Protein AF-A0A2V8S8Q8-F1 (afdb_monomer)

pLDDT: mean 93.72, std 7.1, range [55.94, 98.12]

Structure (mmCIF, N/CA/C/O backbone):
data_AF-A0A2V8S8Q8-F1
#
_entry.id   AF-A0A2V8S8Q8-F1
#
loop_
_atom_site.group_PDB
_atom_site.id
_atom_site.type_symbol
_atom_site.label_atom_id
_atom_site.label_alt_id
_atom_site.label_comp_id
_atom_site.label_asym_id
_atom_site.label_entity_id
_atom_site.label_seq_id
_atom_site.pdbx_PDB_ins_code
_atom_site.Cartn_x
_atom_site.Cartn_y
_atom_site.Cartn_z
_atom_site.occupancy
_atom_site.B_iso_or_equiv
_atom_site.auth_seq_id
_atom_site.auth_comp_id
_atom_site.auth_asym_id
_atom_site.auth_atom_id
_atom_site.pdbx_PDB_model_num
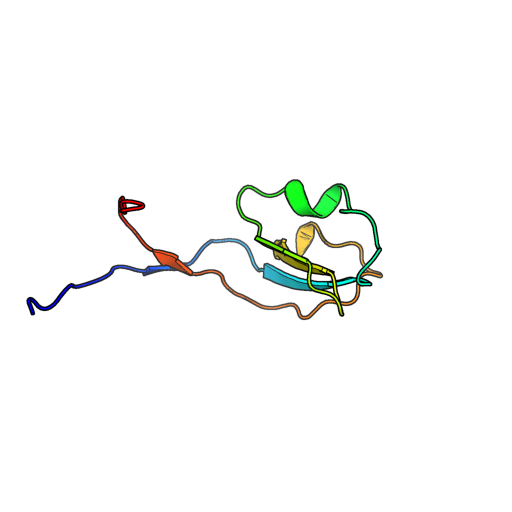ATOM 1 N N . MET A 1 1 ? -0.743 -8.117 31.405 1.00 55.94 1 MET A N 1
ATOM 2 C CA . MET A 1 1 ? -0.828 -7.125 30.312 1.00 55.94 1 MET A CA 1
ATOM 3 C C . MET A 1 1 ? -2.284 -6.721 30.198 1.00 55.94 1 MET A C 1
ATOM 5 O O . MET A 1 1 ? -3.122 -7.614 30.225 1.00 55.94 1 MET A O 1
ATOM 9 N N . ALA A 1 2 ? -2.591 -5.424 30.202 1.00 65.06 2 ALA A N 1
ATOM 10 C CA . ALA A 1 2 ? -3.969 -4.958 30.048 1.00 65.06 2 ALA A CA 1
ATOM 11 C C . ALA A 1 2 ? -4.498 -5.325 28.651 1.00 65.06 2 ALA A C 1
ATOM 13 O O . ALA A 1 2 ? -3.731 -5.324 27.689 1.00 65.06 2 ALA A O 1
ATOM 14 N N . ASP A 1 3 ? -5.787 -5.646 28.554 1.00 81.12 3 ASP A N 1
ATOM 15 C CA . ASP A 1 3 ? -6.465 -5.873 27.277 1.00 81.12 3 ASP A CA 1
ATOM 16 C C . ASP A 1 3 ? -6.585 -4.535 26.527 1.00 81.12 3 ASP A C 1
ATOM 18 O O . ASP A 1 3 ? -7.325 -3.641 26.946 1.00 81.12 3 ASP A O 1
ATOM 22 N N . ILE A 1 4 ? -5.799 -4.356 25.462 1.00 83.62 4 ILE A N 1
ATOM 23 C CA . ILE A 1 4 ? -5.816 -3.140 24.641 1.00 83.62 4 ILE A CA 1
ATOM 24 C C . ILE A 1 4 ? -6.818 -3.349 23.506 1.00 83.62 4 ILE A C 1
ATOM 26 O O . ILE A 1 4 ? -6.569 -4.102 22.565 1.00 83.62 4 ILE A O 1
ATOM 30 N N . LYS A 1 5 ? -7.946 -2.636 23.567 1.00 89.00 5 LYS A N 1
ATOM 31 C CA . LYS A 1 5 ? -8.922 -2.604 22.472 1.00 89.00 5 LYS A CA 1
ATOM 32 C C . LYS A 1 5 ? -8.490 -1.616 21.396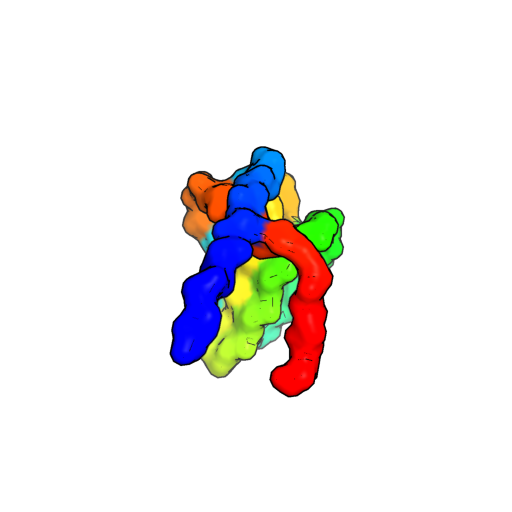 1.00 89.00 5 LYS A C 1
ATOM 34 O O . LYS A 1 5 ? -8.458 -0.409 21.622 1.00 89.00 5 LYS A O 1
ATOM 39 N N . LEU A 1 6 ? -8.213 -2.141 20.209 1.00 94.25 6 LEU A N 1
ATOM 40 C CA . LEU A 1 6 ? -7.880 -1.368 19.017 1.00 94.25 6 LEU A CA 1
ATOM 41 C C . LEU A 1 6 ? -9.114 -1.174 18.130 1.00 94.25 6 LEU A C 1
ATOM 43 O O . LEU A 1 6 ? -9.900 -2.098 17.933 1.00 94.25 6 LEU A O 1
ATOM 47 N N . THR A 1 7 ? -9.267 0.026 17.567 1.00 96.38 7 THR A N 1
ATOM 48 C CA . THR A 1 7 ? -10.336 0.337 16.605 1.00 96.38 7 THR A CA 1
ATOM 49 C C . THR A 1 7 ? -9.752 0.440 15.201 1.00 96.38 7 THR A C 1
ATOM 51 O O . THR A 1 7 ? -8.810 1.197 14.976 1.00 96.38 7 THR A O 1
ATOM 54 N N . LEU A 1 8 ? -10.328 -0.294 14.247 1.00 97.12 8 LEU A N 1
ATOM 55 C CA . LEU A 1 8 ? -9.940 -0.261 12.836 1.00 97.12 8 LEU A CA 1
ATOM 56 C C . LEU A 1 8 ? -11.018 0.450 12.013 1.00 97.12 8 LEU A C 1
ATOM 58 O O . LEU A 1 8 ? -12.199 0.124 12.114 1.00 97.12 8 LEU A O 1
ATOM 62 N N . ALA A 1 9 ? -10.605 1.396 11.174 1.00 97.19 9 ALA A N 1
ATOM 63 C CA . ALA A 1 9 ? -11.453 2.053 10.186 1.00 97.19 9 ALA A CA 1
ATOM 64 C C . ALA A 1 9 ? -11.049 1.611 8.777 1.00 97.19 9 ALA A C 1
ATOM 66 O O . ALA A 1 9 ? -9.866 1.609 8.442 1.00 97.19 9 ALA A O 1
ATOM 67 N N . VAL A 1 10 ? -12.020 1.266 7.932 1.00 97.56 10 VAL A N 1
ATOM 68 C CA . VAL A 1 10 ? -11.750 0.941 6.525 1.00 97.56 10 VAL A CA 1
ATOM 69 C C . VAL A 1 10 ? -11.609 2.236 5.726 1.00 97.56 10 VAL A C 1
ATOM 71 O O . VAL A 1 10 ? -12.494 3.089 5.790 1.00 97.56 10 VAL A O 1
ATOM 74 N N . LEU A 1 11 ? -10.526 2.386 4.962 1.00 96.25 11 LEU A N 1
ATOM 75 C CA . LEU A 1 11 ? -10.351 3.530 4.062 1.00 96.25 11 LEU A CA 1
ATOM 76 C C . LEU A 1 11 ? -11.319 3.445 2.870 1.00 96.25 11 LEU A C 1
ATOM 78 O O . LEU A 1 11 ? -11.621 2.330 2.426 1.00 96.25 11 LEU A O 1
ATOM 82 N N . PRO A 1 12 ? -11.852 4.578 2.376 1.00 95.19 12 PRO A N 1
ATOM 83 C CA . PRO A 1 12 ? -12.872 4.578 1.328 1.00 95.19 12 PRO A CA 1
ATOM 84 C C . PRO A 1 12 ? -12.350 4.060 -0.016 1.00 95.19 12 PRO A C 1
ATOM 86 O O . PRO A 1 12 ? -13.100 3.412 -0.747 1.00 95.19 12 PRO A O 1
ATOM 89 N N . GLU A 1 13 ? -11.076 4.292 -0.322 1.00 95.88 13 GLU A N 1
ATOM 90 C CA . GLU A 1 13 ? -10.447 3.871 -1.564 1.00 95.88 13 GLU A CA 1
ATOM 91 C C . GLU A 1 13 ? -10.272 2.347 -1.624 1.00 95.88 13 GLU A C 1
ATOM 93 O O . GLU A 1 13 ? -10.176 1.636 -0.612 1.00 95.88 13 GLU A O 1
ATOM 98 N N . ARG A 1 14 ? -10.197 1.839 -2.855 1.00 97.25 14 ARG A N 1
ATOM 99 C CA . ARG A 1 14 ? -9.711 0.488 -3.131 1.00 97.25 14 ARG A CA 1
ATOM 100 C C . ARG A 1 14 ? -8.239 0.546 -3.499 1.00 97.25 14 ARG A C 1
ATOM 102 O O . ARG A 1 14 ? -7.812 1.481 -4.170 1.00 97.25 14 ARG A O 1
ATOM 109 N N . PHE A 1 15 ? -7.480 -0.446 -3.057 1.00 97.75 15 PHE A N 1
ATOM 110 C CA . PHE A 1 15 ? -6.027 -0.474 -3.174 1.00 97.75 15 PHE A CA 1
ATOM 111 C C . PHE A 1 15 ? -5.558 -1.639 -4.037 1.00 97.75 15 PHE A C 1
ATOM 113 O O . PHE A 1 15 ? -6.192 -2.6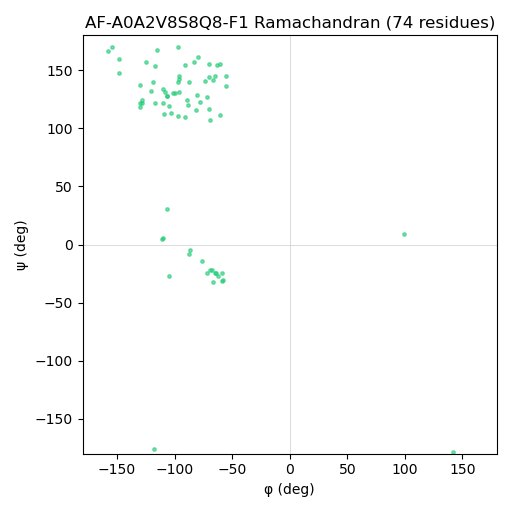92 -4.112 1.00 97.75 15 PHE A O 1
ATOM 120 N N . ALA A 1 16 ? -4.396 -1.465 -4.652 1.00 97.62 16 ALA A N 1
ATOM 121 C CA . ALA A 1 16 ? -3.682 -2.554 -5.291 1.00 97.62 16 ALA A CA 1
ATOM 122 C C . ALA A 1 16 ? -2.266 -2.671 -4.754 1.00 97.62 16 ALA A C 1
ATOM 124 O O . ALA A 1 16 ? -1.676 -1.695 -4.292 1.00 97.62 16 ALA A O 1
ATOM 125 N N . VAL A 1 17 ? -1.719 -3.874 -4.896 1.00 98.06 17 VAL A N 1
ATOM 126 C CA . VAL A 1 17 ? -0.297 -4.155 -4.709 1.00 98.06 17 VAL A CA 1
ATOM 127 C C . VAL A 1 17 ? 0.329 -4.304 -6.091 1.00 98.06 17 VAL A C 1
ATOM 129 O O . VAL A 1 17 ? -0.007 -5.231 -6.831 1.00 98.06 17 VAL A O 1
ATOM 132 N N . CYS A 1 18 ? 1.205 -3.376 -6.458 1.00 97.88 18 CYS A N 1
ATOM 133 C CA . CYS A 1 18 ? 1.953 -3.382 -7.711 1.00 97.88 18 CYS A CA 1
ATOM 134 C C . CYS A 1 18 ? 3.332 -3.994 -7.495 1.00 97.88 18 CYS A C 1
ATOM 136 O O . CYS A 1 18 ? 3.957 -3.756 -6.461 1.00 97.88 18 CYS A O 1
ATOM 138 N N . ARG A 1 19 ? 3.824 -4.720 -8.501 1.00 97.50 19 ARG A N 1
ATOM 139 C CA . ARG A 1 19 ? 5.200 -5.219 -8.544 1.00 97.50 19 ARG A CA 1
ATOM 140 C C . ARG A 1 19 ? 5.926 -4.607 -9.731 1.00 97.50 19 ARG A C 1
ATOM 142 O O . ARG A 1 19 ? 5.514 -4.821 -10.869 1.00 97.50 19 ARG A O 1
ATOM 149 N N . LEU A 1 20 ? 7.018 -3.918 -9.440 1.00 97.38 20 LEU A N 1
ATOM 150 C CA . LEU A 1 20 ? 7.991 -3.412 -10.400 1.00 97.38 20 LEU A CA 1
ATOM 151 C C . LEU A 1 20 ? 9.342 -4.110 -10.168 1.00 97.38 20 LEU A C 1
ATOM 153 O O . LE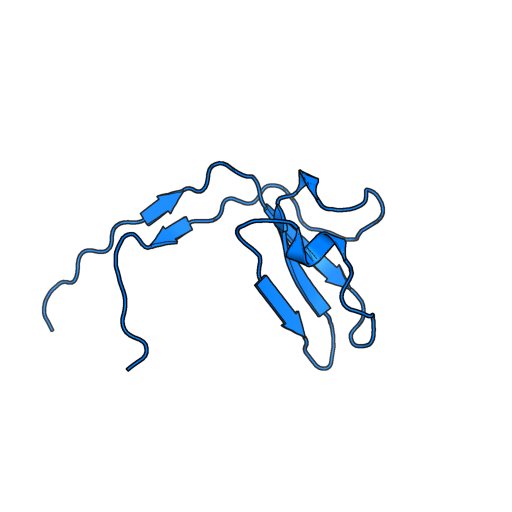U A 1 20 ? 9.556 -4.785 -9.155 1.00 97.38 20 LEU A O 1
ATOM 157 N N . GLY A 1 21 ? 10.257 -3.960 -11.117 1.00 97.62 21 GLY A N 1
ATOM 158 C CA . GLY A 1 21 ? 11.620 -4.461 -11.038 1.00 97.62 21 GLY A CA 1
ATOM 159 C C . GLY A 1 21 ? 12.437 -3.820 -9.904 1.00 97.62 21 GLY A C 1
ATOM 160 O O . GLY A 1 21 ? 12.176 -2.685 -9.497 1.00 97.62 21 GLY A O 1
ATOM 161 N N . PRO A 1 22 ? 13.471 -4.517 -9.397 1.00 97.38 22 PRO A N 1
ATOM 162 C CA . PRO A 1 22 ? 14.247 -4.094 -8.223 1.00 97.38 22 PRO A CA 1
ATOM 163 C C . PRO A 1 22 ? 15.023 -2.789 -8.428 1.00 97.38 22 PRO A C 1
ATOM 165 O O . PRO A 1 22 ? 15.310 -2.080 -7.461 1.00 97.38 22 PRO A O 1
ATOM 168 N N . SER A 1 23 ? 15.338 -2.456 -9.680 1.00 96.88 23 SER A N 1
ATOM 169 C CA . SER A 1 23 ? 16.090 -1.259 -10.075 1.00 96.88 23 SER A CA 1
ATOM 170 C C . SER A 1 23 ? 15.242 -0.236 -10.828 1.00 96.88 23 SER A C 1
ATOM 172 O O . SER A 1 23 ? 15.789 0.759 -11.285 1.00 96.88 23 SER A O 1
ATOM 174 N N . GLU A 1 24 ? 13.932 -0.463 -10.971 1.00 96.81 24 GLU A N 1
ATOM 175 C CA . GLU A 1 24 ? 13.055 0.534 -11.588 1.00 96.81 24 GLU A CA 1
ATOM 176 C C . GLU A 1 24 ? 12.955 1.777 -10.702 1.00 96.81 24 GLU A C 1
ATOM 178 O O . GLU A 1 24 ? 12.904 1.677 -9.466 1.00 96.81 24 GLU A O 1
ATOM 183 N N . ASP A 1 25 ? 12.922 2.945 -11.340 1.00 95.94 25 ASP A N 1
ATOM 184 C CA . ASP A 1 25 ? 12.715 4.219 -10.663 1.00 95.94 25 ASP A CA 1
ATOM 185 C C . ASP A 1 25 ? 11.367 4.245 -9.945 1.00 95.94 25 ASP A C 1
ATOM 187 O O . ASP A 1 25 ? 10.428 3.527 -10.293 1.00 95.94 25 ASP A O 1
ATOM 191 N N . LEU A 1 26 ? 11.260 5.088 -8.916 1.00 95.19 26 LEU A N 1
ATOM 192 C CA . LEU A 1 26 ? 9.979 5.280 -8.253 1.00 95.19 26 LEU A CA 1
ATOM 193 C C . LEU A 1 26 ? 9.036 6.045 -9.195 1.00 95.19 26 LEU A C 1
ATOM 195 O O . LEU A 1 26 ? 9.314 7.207 -9.505 1.00 95.19 26 LEU A O 1
ATOM 199 N N . PRO A 1 27 ? 7.913 5.453 -9.635 1.00 93.81 27 PRO A N 1
ATOM 200 C CA . PRO A 1 27 ? 7.056 6.126 -10.587 1.00 93.81 27 PRO A CA 1
ATOM 201 C C . PRO A 1 27 ? 6.289 7.263 -9.913 1.00 93.81 27 PRO A C 1
ATOM 203 O O . PRO A 1 27 ? 5.776 7.124 -8.802 1.00 93.81 27 PRO A O 1
ATOM 206 N N . ALA A 1 28 ? 6.135 8.380 -10.626 1.00 92.94 28 ALA A N 1
ATOM 207 C CA . ALA A 1 28 ? 5.479 9.576 -10.098 1.00 92.94 28 ALA A CA 1
ATOM 208 C C . ALA A 1 28 ? 4.026 9.339 -9.646 1.00 92.94 28 ALA A C 1
ATOM 210 O O . ALA A 1 28 ? 3.527 10.075 -8.803 1.00 92.94 28 ALA A O 1
ATOM 211 N N . TRP A 1 29 ? 3.335 8.324 -10.182 1.00 93.12 29 TRP A N 1
ATOM 212 C CA . TRP A 1 29 ? 1.970 7.981 -9.773 1.00 93.12 29 TRP A CA 1
ATOM 213 C C . TRP A 1 29 ? 1.888 7.338 -8.380 1.00 93.12 29 TRP A C 1
ATOM 215 O O . TRP A 1 29 ? 0.856 7.471 -7.722 1.00 93.12 29 TRP A O 1
ATOM 225 N N . ALA A 1 30 ? 2.964 6.707 -7.896 1.00 92.94 30 ALA A N 1
ATOM 226 C CA . ALA A 1 30 ? 2.968 5.953 -6.640 1.00 92.94 30 ALA A CA 1
ATOM 227 C C . ALA A 1 30 ? 2.736 6.821 -5.398 1.00 92.94 30 ALA A C 1
ATOM 229 O O . ALA A 1 30 ? 2.258 6.324 -4.382 1.00 92.94 30 ALA A O 1
ATOM 230 N N . THR A 1 31 ? 3.058 8.112 -5.480 1.00 92.12 31 THR A N 1
ATOM 231 C CA . THR A 1 31 ? 3.014 9.054 -4.353 1.00 92.12 31 THR A CA 1
ATOM 232 C C . THR A 1 31 ? 1.893 10.087 -4.469 1.00 92.12 31 THR A C 1
ATOM 234 O O . THR A 1 31 ? 1.808 10.994 -3.647 1.00 92.12 31 THR A O 1
ATOM 237 N N . ARG A 1 32 ? 1.008 9.975 -5.474 1.00 87.50 32 ARG A N 1
ATOM 238 C CA . ARG A 1 32 ? -0.082 10.951 -5.698 1.00 87.50 32 ARG A CA 1
ATOM 239 C C . ARG A 1 32 ? -1.251 10.794 -4.725 1.00 87.50 32 ARG A C 1
ATOM 241 O O . ARG A 1 32 ? -2.090 11.684 -4.648 1.00 87.50 32 ARG A O 1
ATOM 248 N N . ALA A 1 33 ? -1.322 9.672 -4.011 1.00 84.56 33 ALA A N 1
ATOM 249 C CA . ALA A 1 33 ? -2.390 9.382 -3.063 1.00 84.56 33 ALA A CA 1
ATOM 250 C C . ALA A 1 33 ? -2.065 9.856 -1.637 1.00 84.56 33 ALA A C 1
ATOM 252 O O . ALA A 1 33 ? -0.898 9.852 -1.249 1.00 84.56 33 ALA A O 1
ATOM 253 N N . PRO A 1 34 ? -3.084 10.145 -0.807 1.00 86.56 34 PRO A N 1
ATOM 254 C CA . PRO A 1 34 ? -2.889 10.418 0.619 1.00 86.56 34 PRO A CA 1
ATOM 255 C C . PRO A 1 34 ? -2.296 9.238 1.403 1.00 86.56 34 PRO A C 1
ATOM 257 O O . PRO A 1 34 ? -1.657 9.441 2.432 1.00 86.56 34 PRO A O 1
ATOM 260 N N . VAL A 1 35 ? -2.521 8.005 0.937 1.00 93.94 35 VAL A N 1
ATOM 261 C CA . VAL A 1 35 ? -2.002 6.780 1.552 1.00 93.94 35 VAL A CA 1
ATOM 262 C C . VAL A 1 35 ? -1.325 5.932 0.487 1.00 93.94 35 VAL A C 1
ATOM 264 O O . VAL A 1 35 ? -1.953 5.520 -0.488 1.00 93.94 35 VAL A O 1
ATOM 267 N N . PHE A 1 36 ? -0.047 5.643 0.703 1.00 96.75 36 PHE A N 1
ATOM 268 C CA . PHE A 1 36 ? 0.724 4.705 -0.098 1.00 96.75 36 PHE A CA 1
ATOM 269 C C . PHE A 1 36 ? 1.783 4.016 0.764 1.00 96.75 36 PHE A C 1
ATOM 271 O O . PHE A 1 36 ? 2.171 4.508 1.823 1.00 96.75 36 PHE A O 1
ATOM 278 N N . SER A 1 37 ? 2.262 2.871 0.295 1.00 97.69 37 SER A N 1
ATOM 279 C CA . SER A 1 37 ? 3.443 2.202 0.828 1.00 97.69 37 SER A CA 1
ATOM 280 C C . SER A 1 37 ? 4.365 1.848 -0.323 1.00 97.69 37 SER A C 1
ATOM 282 O O . SER A 1 37 ? 3.910 1.386 -1.367 1.00 97.69 37 SER A O 1
ATOM 284 N N . ILE A 1 38 ? 5.658 2.074 -0.134 1.00 97.81 38 ILE A N 1
ATOM 285 C CA . ILE A 1 38 ? 6.695 1.732 -1.100 1.00 97.81 38 ILE A CA 1
ATOM 286 C C . ILE A 1 38 ? 7.736 0.922 -0.349 1.00 97.81 38 ILE A C 1
ATOM 288 O O . ILE A 1 38 ? 8.283 1.377 0.653 1.00 97.81 38 ILE A O 1
ATOM 292 N N . THR A 1 39 ? 8.017 -0.277 -0.838 1.00 98.12 39 THR A N 1
ATOM 293 C CA . THR A 1 39 ? 9.039 -1.153 -0.273 1.00 98.12 39 THR A CA 1
ATOM 294 C C . THR A 1 39 ? 9.936 -1.637 -1.395 1.00 98.12 39 THR A C 1
ATOM 296 O O . THR A 1 39 ? 9.481 -2.313 -2.314 1.00 98.12 39 THR A O 1
ATOM 299 N N . ARG A 1 40 ? 11.222 -1.295 -1.320 1.00 98.00 40 ARG A N 1
ATOM 300 C CA . ARG A 1 40 ? 12.240 -1.813 -2.234 1.00 98.00 40 ARG A CA 1
ATOM 301 C C . ARG A 1 40 ? 13.022 -2.918 -1.542 1.00 98.00 40 ARG A C 1
ATOM 303 O O . ARG A 1 40 ? 13.502 -2.735 -0.426 1.00 98.00 40 ARG A O 1
ATOM 310 N N . THR A 1 41 ? 13.164 -4.044 -2.221 1.00 97.56 41 THR A N 1
ATOM 311 C CA . THR A 1 41 ? 14.028 -5.153 -1.820 1.00 97.56 41 THR A CA 1
ATOM 312 C C . THR A 1 41 ? 15.104 -5.358 -2.888 1.00 97.56 41 THR A C 1
ATOM 314 O O . THR A 1 41 ? 15.198 -4.595 -3.850 1.00 97.56 41 THR A O 1
ATOM 317 N N . ARG A 1 42 ? 15.943 -6.386 -2.727 1.00 97.94 42 ARG A N 1
ATOM 318 C CA . ARG A 1 42 ? 16.896 -6.778 -3.779 1.00 97.94 42 ARG A CA 1
ATOM 319 C C . ARG A 1 42 ? 16.200 -7.372 -5.005 1.00 97.94 42 ARG A C 1
ATOM 321 O O . ARG A 1 42 ? 16.781 -7.351 -6.083 1.00 97.94 42 ARG A O 1
ATOM 328 N N . ASP A 1 43 ? 14.981 -7.874 -4.827 1.00 97.81 43 ASP A N 1
ATOM 329 C CA . ASP A 1 43 ? 14.275 -8.672 -5.826 1.00 97.81 43 ASP A CA 1
ATOM 330 C C . ASP A 1 43 ? 13.165 -7.880 -6.528 1.00 97.81 43 ASP A C 1
ATOM 332 O O . ASP A 1 43 ? 12.835 -8.170 -7.676 1.00 97.81 43 ASP A O 1
ATOM 336 N N . GLU A 1 44 ? 12.594 -6.863 -5.870 1.00 97.62 44 GLU A N 1
ATOM 337 C CA . GLU A 1 44 ? 11.483 -6.085 -6.422 1.00 97.62 44 GLU A CA 1
ATOM 338 C C . GLU A 1 44 ? 11.327 -4.687 -5.808 1.00 97.62 44 GLU A C 1
ATOM 340 O O . GLU A 1 44 ? 11.859 -4.364 -4.743 1.00 97.62 44 GLU A O 1
ATOM 345 N N . LEU A 1 45 ? 10.514 -3.875 -6.483 1.00 98.06 45 LEU A N 1
ATOM 346 C CA . LEU A 1 45 ? 9.878 -2.687 -5.932 1.00 98.06 45 LEU A CA 1
ATOM 347 C C . LEU A 1 45 ? 8.373 -2.963 -5.784 1.00 98.06 45 LEU A C 1
ATOM 349 O O . LEU A 1 45 ? 7.658 -3.105 -6.775 1.00 98.06 45 LEU A O 1
ATOM 353 N N . SER A 1 46 ? 7.897 -3.037 -4.542 1.00 98.00 46 SER A N 1
ATOM 354 C CA . SER A 1 46 ? 6.485 -3.231 -4.205 1.00 98.00 46 SER A CA 1
ATOM 355 C C . SER A 1 46 ? 5.834 -1.901 -3.842 1.00 98.00 46 SER A C 1
ATOM 357 O O . SER A 1 46 ? 6.373 -1.136 -3.036 1.00 98.00 46 SER A O 1
ATOM 359 N N . ILE A 1 47 ? 4.683 -1.614 -4.449 1.00 97.88 47 ILE A N 1
ATOM 360 C CA . ILE A 1 47 ? 3.947 -0.361 -4.251 1.00 97.88 47 ILE A CA 1
ATOM 361 C C . ILE A 1 47 ? 2.498 -0.681 -3.906 1.00 97.88 47 ILE A C 1
ATOM 363 O O . ILE A 1 47 ? 1.790 -1.306 -4.694 1.00 97.88 47 ILE A O 1
ATOM 367 N N . VAL A 1 48 ? 2.041 -0.208 -2.751 1.00 97.75 48 VAL A N 1
ATOM 368 C CA . VAL A 1 48 ? 0.633 -0.238 -2.353 1.00 97.75 48 VAL A CA 1
ATOM 369 C C . VAL A 1 48 ? 0.068 1.166 -2.499 1.00 97.75 48 VAL A C 1
ATOM 371 O O . VAL A 1 48 ? 0.550 2.086 -1.845 1.00 97.75 48 VAL A O 1
ATOM 374 N N . CYS A 1 49 ? -0.941 1.351 -3.346 1.00 97.19 49 CYS A N 1
ATOM 375 C CA . CYS A 1 49 ? -1.607 2.644 -3.540 1.00 97.19 49 CYS A CA 1
ATOM 376 C C . CYS A 1 49 ? -3.051 2.443 -4.049 1.00 97.19 49 CYS A C 1
ATOM 378 O O . CYS A 1 49 ? -3.416 1.308 -4.384 1.00 97.19 49 CYS A O 1
ATOM 380 N N . PRO A 1 50 ? -3.889 3.497 -4.088 1.00 96.56 50 PRO A N 1
ATOM 381 C CA . PRO A 1 50 ? -5.226 3.423 -4.662 1.00 96.56 50 PRO A CA 1
ATOM 382 C C . PRO A 1 50 ? -5.221 2.913 -6.105 1.00 96.56 50 PRO A C 1
ATOM 384 O O . PRO A 1 50 ? -4.412 3.345 -6.924 1.00 96.56 50 PRO A O 1
ATOM 387 N 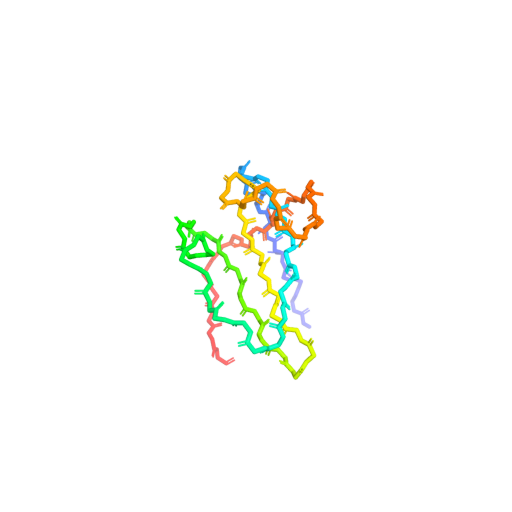N . GLU A 1 51 ? -6.153 2.014 -6.424 1.00 96.12 51 GLU A N 1
ATOM 388 C CA . GLU A 1 51 ? -6.232 1.339 -7.728 1.00 96.12 51 GLU A CA 1
ATOM 389 C C . GLU A 1 51 ? -6.385 2.302 -8.906 1.00 96.12 51 GLU A C 1
ATOM 391 O O . GLU A 1 51 ? -5.911 2.016 -10.003 1.00 96.12 51 GLU A O 1
ATOM 396 N N . GLU A 1 52 ? -7.044 3.436 -8.672 1.00 94.38 52 GLU A N 1
ATOM 397 C CA . GLU A 1 52 ? -7.308 4.480 -9.665 1.00 94.38 52 GLU A CA 1
ATOM 398 C C . GLU A 1 52 ? -6.046 5.207 -10.146 1.00 94.38 52 GLU A C 1
ATOM 400 O O . GLU A 1 52 ? -6.038 5.758 -11.244 1.00 94.38 52 GLU A O 1
ATOM 405 N N . ASN A 1 53 ? -4.964 5.172 -9.362 1.00 93.75 53 ASN A N 1
ATOM 406 C CA . ASN A 1 53 ? -3.708 5.842 -9.702 1.00 93.75 53 ASN A CA 1
ATOM 407 C C . ASN A 1 53 ? -2.776 4.976 -10.555 1.00 93.75 53 ASN A C 1
ATOM 409 O O . ASN A 1 53 ? -1.739 5.458 -11.012 1.00 93.75 53 ASN A O 1
ATOM 413 N N . ILE A 1 54 ? -3.114 3.702 -10.748 1.00 94.50 54 ILE A N 1
ATOM 414 C CA . ILE A 1 54 ? -2.233 2.716 -11.365 1.00 94.50 54 ILE A CA 1
ATOM 415 C C . ILE A 1 54 ? -2.446 2.715 -12.887 1.00 94.50 54 ILE A C 1
ATOM 417 O O . ILE A 1 54 ? -3.574 2.477 -13.334 1.00 94.50 54 ILE A O 1
ATOM 421 N N . PRO A 1 55 ? -1.390 2.909 -13.702 1.00 94.69 55 PRO A N 1
ATOM 422 C CA . PRO A 1 55 ? -1.475 2.749 -15.153 1.00 94.69 55 PRO A CA 1
ATOM 423 C C . PRO A 1 55 ? -1.991 1.359 -15.553 1.00 94.69 55 PRO A C 1
ATOM 425 O O . PRO A 1 55 ? -1.694 0.360 -14.894 1.00 94.69 55 PRO A O 1
ATOM 428 N N . ALA A 1 56 ? -2.767 1.275 -16.637 1.00 92.44 56 ALA A N 1
ATOM 429 C CA . ALA A 1 56 ? -3.474 0.051 -17.039 1.00 92.44 56 ALA A CA 1
ATOM 430 C C . ALA A 1 56 ? -2.551 -1.164 -17.270 1.00 92.44 56 ALA A C 1
ATOM 432 O O . ALA A 1 56 ? -2.941 -2.306 -17.040 1.00 92.44 56 ALA A O 1
ATOM 433 N N . ASP A 1 57 ? -1.330 -0.891 -17.699 1.00 92.75 57 ASP A N 1
ATOM 434 C CA . ASP A 1 57 ? -0.237 -1.791 -18.043 1.00 92.75 57 ASP A CA 1
ATOM 435 C C . ASP A 1 57 ? 0.646 -2.188 -16.843 1.00 92.75 57 ASP A C 1
ATOM 437 O O . ASP A 1 57 ? 1.508 -3.059 -16.959 1.00 92.75 57 ASP A O 1
ATOM 441 N N . THR A 1 58 ? 0.405 -1.623 -15.656 1.00 94.75 58 THR A N 1
ATOM 442 C CA . THR A 1 58 ? 1.161 -1.975 -14.447 1.00 94.75 58 THR A CA 1
ATOM 443 C C . THR A 1 58 ? 0.684 -3.303 -13.855 1.00 94.75 58 THR A C 1
ATOM 445 O O . THR A 1 58 ? -0.473 -3.457 -13.441 1.00 94.75 58 THR A O 1
ATOM 448 N N . ARG A 1 59 ? 1.610 -4.262 -13.722 1.00 96.31 59 ARG A N 1
ATOM 449 C CA . ARG A 1 59 ? 1.362 -5.554 -13.066 1.00 96.31 59 ARG A CA 1
ATOM 450 C C . ARG A 1 59 ? 0.952 -5.347 -11.606 1.00 96.31 59 ARG A C 1
ATOM 452 O O . ARG A 1 59 ? 1.769 -4.969 -10.765 1.00 96.31 59 ARG A O 1
ATOM 459 N N . SER A 1 60 ? -0.308 -5.641 -11.296 1.00 97.25 60 SER A N 1
ATOM 460 C CA . SER A 1 60 ? -0.887 -5.376 -9.978 1.00 97.25 60 SER A CA 1
ATOM 461 C C . SER A 1 60 ? -1.961 -6.388 -9.575 1.00 97.25 60 SER A C 1
ATOM 463 O O . SER A 1 60 ? -2.696 -6.912 -10.412 1.00 97.25 60 SER A O 1
ATOM 465 N N . ALA A 1 61 ? -2.058 -6.652 -8.272 1.00 98.00 61 ALA A N 1
ATOM 466 C CA . ALA A 1 61 ? -3.180 -7.350 -7.653 1.00 98.00 61 ALA A CA 1
ATOM 467 C C . ALA A 1 61 ? -4.156 -6.314 -7.077 1.00 98.00 61 ALA A C 1
ATOM 469 O O . ALA A 1 61 ? -3.821 -5.634 -6.107 1.00 98.00 61 ALA A O 1
ATOM 470 N N . LYS A 1 62 ? -5.338 -6.190 -7.687 1.00 97.44 62 LYS A N 1
ATOM 471 C CA . LYS A 1 62 ? -6.3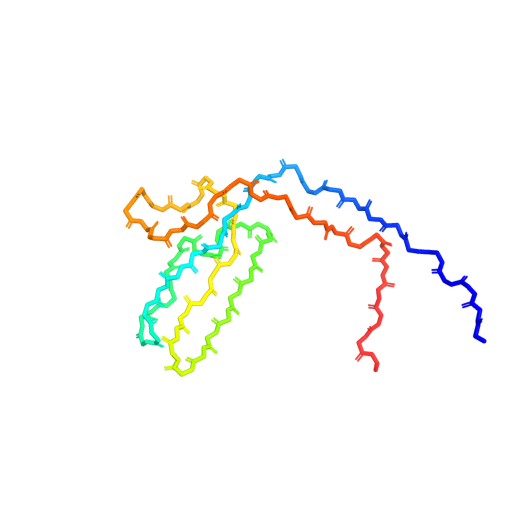91 -5.212 -7.355 1.00 97.44 62 LYS A CA 1
ATOM 472 C C . LYS A 1 62 ? -7.466 -5.815 -6.439 1.00 97.44 62 LYS A C 1
ATOM 474 O O . LYS A 1 62 ? -7.518 -7.026 -6.248 1.00 97.44 62 LYS A O 1
ATOM 479 N N . GLY A 1 63 ? -8.346 -4.973 -5.914 1.00 97.31 63 GLY A N 1
ATOM 480 C CA . GLY A 1 63 ? -9.522 -5.321 -5.121 1.00 97.31 63 GLY A CA 1
ATOM 481 C C . GLY A 1 63 ? -9.343 -5.182 -3.608 1.00 97.31 63 GLY A C 1
ATOM 482 O O . GLY A 1 63 ? -10.223 -5.624 -2.868 1.00 97.31 63 GLY A O 1
ATOM 483 N N . TRP A 1 64 ? -8.243 -4.598 -3.126 1.00 98.12 64 TRP A N 1
ATOM 484 C CA . TRP A 1 64 ? -7.929 -4.566 -1.695 1.00 98.12 64 TRP A CA 1
ATOM 485 C C . TRP A 1 64 ? -8.635 -3.429 -0.960 1.00 98.12 64 TRP A C 1
ATOM 487 O O . TRP A 1 64 ? -8.985 -2.395 -1.531 1.00 98.12 64 TRP A O 1
ATOM 497 N N . ARG A 1 65 ? -8.800 -3.603 0.355 1.00 97.44 65 ARG A N 1
ATOM 498 C CA . ARG A 1 65 ? -9.223 -2.546 1.280 1.00 97.44 65 ARG A CA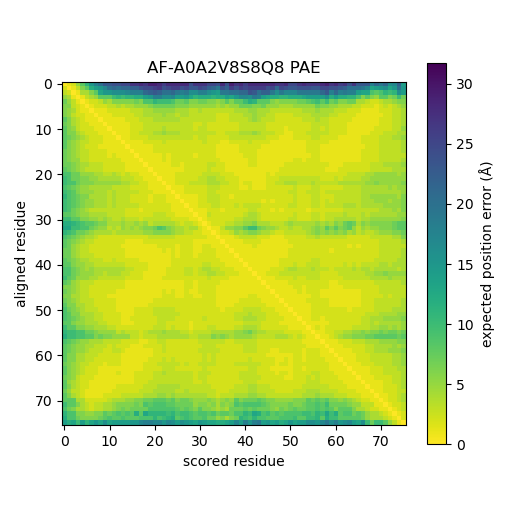 1
ATOM 499 C C . ARG A 1 65 ? -8.152 -2.336 2.336 1.00 97.44 65 ARG A C 1
ATOM 501 O O . ARG A 1 65 ? -7.680 -3.298 2.936 1.00 97.44 65 ARG A O 1
ATOM 508 N N . ALA A 1 66 ? -7.796 -1.078 2.568 1.00 96.44 66 ALA A N 1
ATOM 509 C CA . ALA A 1 66 ? -6.878 -0.703 3.630 1.00 96.44 66 ALA A CA 1
ATOM 510 C C . ALA A 1 66 ? -7.637 -0.472 4.942 1.00 96.44 66 ALA A C 1
ATOM 512 O O . ALA A 1 66 ? -8.721 0.118 4.957 1.00 96.44 66 ALA A O 1
ATOM 513 N N . LEU A 1 67 ? -7.044 -0.926 6.045 1.00 96.62 67 LEU A N 1
ATOM 514 C CA . LEU A 1 67 ? -7.531 -0.696 7.399 1.00 96.62 67 LEU A CA 1
ATOM 515 C C . LEU A 1 67 ? -6.574 0.264 8.097 1.00 96.62 67 LEU A C 1
ATOM 517 O O . LEU A 1 67 ? -5.384 -0.012 8.220 1.00 96.62 67 LEU A O 1
ATOM 521 N N . ARG A 1 68 ? -7.100 1.393 8.561 1.00 95.06 68 ARG A N 1
ATOM 522 C CA . ARG A 1 68 ? -6.374 2.356 9.378 1.00 95.06 68 ARG A CA 1
ATOM 523 C C . ARG A 1 68 ? -6.672 2.092 10.843 1.00 95.06 68 ARG A C 1
ATOM 525 O O . ARG A 1 68 ? -7.832 2.020 11.246 1.00 95.06 68 ARG A O 1
ATOM 532 N N . LEU A 1 69 ? -5.622 2.024 11.645 1.00 95.19 69 LEU A N 1
ATOM 533 C CA . LEU A 1 69 ? -5.748 2.023 13.091 1.00 95.19 69 LEU A CA 1
ATOM 534 C C . LEU A 1 69 ? -6.166 3.420 13.580 1.00 95.19 69 LEU A C 1
ATOM 536 O O . LEU A 1 69 ? -5.572 4.431 13.202 1.00 95.19 69 LEU A O 1
ATOM 540 N N . VAL A 1 70 ? -7.234 3.495 14.371 1.00 95.38 70 VAL A N 1
ATOM 541 C CA . VAL A 1 70 ? -7.770 4.761 14.884 1.00 95.38 70 VAL A CA 1
ATOM 542 C C . VAL A 1 70 ? -7.077 5.113 16.194 1.00 95.38 70 VAL A C 1
ATOM 544 O O . VAL A 1 70 ? -7.175 4.369 17.165 1.00 95.38 70 VAL A O 1
ATOM 547 N N . GLY A 1 71 ? -6.410 6.264 16.217 1.00 91.62 71 GLY A N 1
ATOM 548 C CA . GLY A 1 71 ? -5.722 6.793 17.391 1.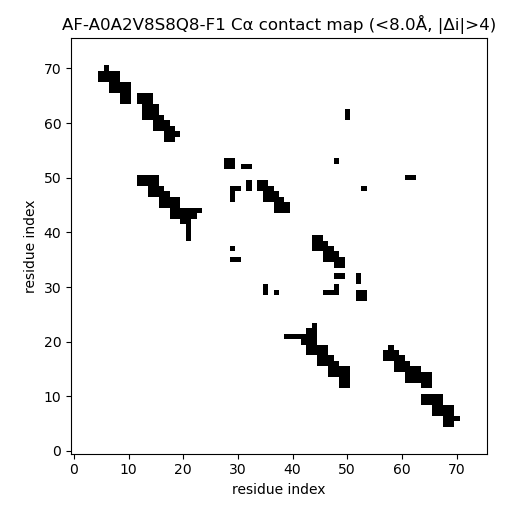00 91.62 71 GLY A CA 1
ATOM 549 C C . GLY A 1 71 ? -4.402 7.460 17.021 1.00 91.62 71 GLY A C 1
ATOM 550 O O . GLY A 1 71 ? -4.037 7.519 15.845 1.00 91.62 71 GLY A O 1
ATOM 551 N N .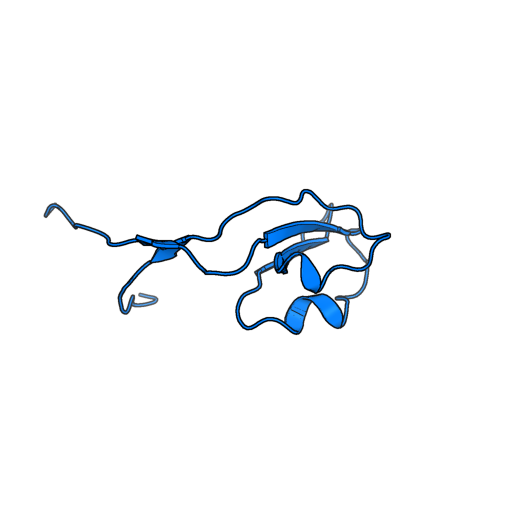 THR A 1 72 ? -3.703 7.946 18.042 1.00 90.69 72 THR A N 1
ATOM 552 C CA . THR A 1 72 ? -2.321 8.426 17.949 1.00 90.69 72 THR A CA 1
ATOM 553 C C . THR A 1 72 ? -1.427 7.388 18.613 1.00 90.69 72 THR A C 1
ATOM 555 O O . THR A 1 72 ? -1.697 6.997 19.747 1.00 90.69 72 THR A O 1
ATOM 558 N N . PHE A 1 73 ? -0.388 6.949 17.908 1.00 89.06 73 PHE A N 1
ATOM 559 C CA . PHE A 1 73 ? 0.567 5.946 18.379 1.00 89.06 73 PHE A CA 1
ATOM 560 C C . PHE A 1 73 ? 1.955 6.577 18.432 1.00 89.06 73 PHE A C 1
ATOM 562 O O . PHE A 1 73 ? 2.298 7.378 17.559 1.00 89.06 73 PHE A O 1
ATOM 569 N N . ASP A 1 74 ? 2.714 6.265 19.476 1.00 90.31 74 ASP A N 1
ATOM 570 C CA . ASP A 1 74 ? 4.096 6.702 19.612 1.00 90.31 74 ASP A CA 1
ATOM 571 C C . ASP A 1 74 ? 5.041 5.822 18.778 1.00 90.31 74 ASP A C 1
ATOM 573 O O . ASP A 1 74 ? 4.696 4.730 18.330 1.00 90.31 74 ASP A O 1
ATOM 577 N N . PHE A 1 75 ? 6.238 6.347 18.520 1.00 82.62 75 PHE A N 1
ATOM 578 C CA . PHE A 1 75 ? 7.311 5.661 17.790 1.00 82.62 75 PHE A CA 1
ATOM 579 C C . PHE A 1 75 ? 8.434 5.215 18.745 1.00 82.62 75 PHE A C 1
ATOM 581 O O . PHE A 1 75 ? 9.605 5.249 18.367 1.00 82.62 75 PHE A O 1
ATOM 588 N N . ALA A 1 76 ? 8.075 4.907 19.997 1.00 74.69 76 ALA A N 1
ATOM 589 C CA . ALA A 1 76 ? 9.002 4.650 21.101 1.00 74.69 76 ALA A CA 1
ATOM 590 C C . ALA A 1 76 ? 9.672 3.269 21.033 1.00 74.69 76 ALA A C 1
ATOM 592 O O . ALA A 1 76 ? 8.998 2.290 20.636 1.00 74.69 76 ALA A O 1
#

Solvent-accessible surface area (backbone atoms only — not comparable to full-atom values): 4877 Å² total; per-residue (Å²): 131,83,88,79,86,83,49,75,43,74,50,92,59,46,24,22,46,31,61,46,53,46,83,58,76,85,57,79,55,61,71,73,51,101,58,59,49,76,49,77,49,92,79,27,28,39,38,35,29,45,49,89,57,54,61,93,85,56,57,58,54,72,84,38,74,50,72,42,74,65,78,88,80,84,93,125

Nearest PDB structures (foldseek):
  1zhv-assembly1_A  TM=9.068E-01  e=8.891E-07  Agrobacterium fabrum str. C58
  6do1-assembly2_F  TM=2.880E-01  e=7.061E+00  synthetic construct
  3khq-assembly1_A  TM=2.700E-01  e=7.061E+00  Mus musculus

Foldseek 3Di:
DDDDDWDKDKDPFWKKKFKDALPDDDDPLLPPDPDKDWDHDNGTIIIIDGPVSDPPPTHIDTDHIDIDTPDDDDPD

Radius of gyration: 15.0 Å; Cα contacts (8 Å, |Δi|>4): 124; chains: 1; bounding box: 30×20×48 Å

Sequence (76 aa):
MADIKLTLAVLPERFAVCRLGPSEDLPAWATRAPVFSITRTRDELSIVCPEENIPADTRSAKGWRALRLVGTFDFA

Secondary structure (DSSP, 8-state):
-------EEEEEEEEEEEEE-TTPPPPGGGGSSSS-EEEE-SS-EEEEEEGGGS-TTS-EEEEEEEEEEPS-----

Mean predicted aligned error: 3.93 Å